Protein AF-A0A8S3B0W4-F1 (afdb_monomer_lite)

pLDDT: mean 86.37, std 11.45, range [39.19, 96.0]

Foldseek 3Di:
DDPDDDDDDDPFWDWDAPDPLGTWIAGPPPRWIARPPPPDPDRTPQKDKDWDDDPVDPTDIDIDHDDDDDD

Secondary structure (DSSP, 8-state):
----------SSEEEEEEETTEEEE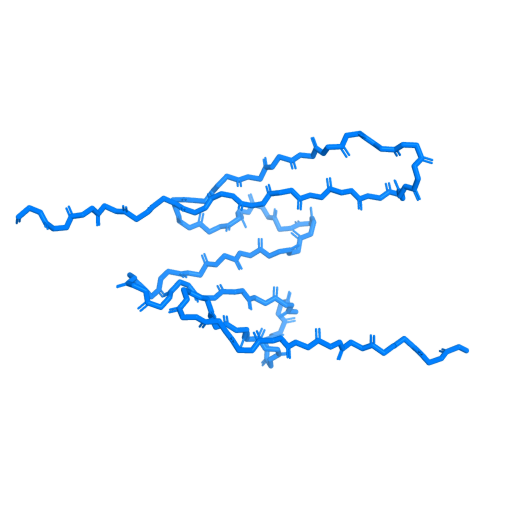EETTT--EEE--TT-S---TTEEEEEE--SS-S-EEEEEE-PPP--

InterPro domains:
  IPR027887 Protein of unknown function DUF4464 [PF14713] (2-70)
  IPR027887 Protein of unknown function DUF4464 [PTHR33588] (2-71)

Sequence (71 aa):
ENQTCCSNNTPNFQLITNHLEGLLFKSKRDRKIIVVDPKAQSYGDNTTRKEIKSDKYIQVIAYRHSTRRKT

Organism: NCBI:txid392030

Radius of gyration: 13.65 Å; chains: 1; bounding box: 29×25×44 Å

Structure (mmCIF, N/CA/C/O backbone):
data_AF-A0A8S3B0W4-F1
#
_entry.id   AF-A0A8S3B0W4-F1
#
loop_
_atom_site.group_PDB
_atom_site.id
_atom_site.type_symbol
_atom_site.label_atom_id
_atom_site.label_alt_id
_atom_site.label_comp_id
_atom_site.label_asym_id
_atom_site.label_entity_id
_atom_site.label_seq_id
_atom_site.pdbx_PDB_ins_code
_atom_site.Cartn_x
_atom_site.Cartn_y
_atom_site.Cartn_z
_atom_site.occupancy
_atom_site.B_iso_or_equiv
_atom_site.auth_seq_id
_atom_site.auth_comp_id
_atom_site.auth_asym_id
_atom_site.auth_atom_id
_atom_site.pdbx_PDB_model_num
ATOM 1 N N . GLU A 1 1 ? -8.509 -15.203 20.225 1.00 39.19 1 GLU A N 1
ATOM 2 C CA . GLU A 1 1 ? -9.099 -14.889 18.906 1.00 39.19 1 GLU A CA 1
ATOM 3 C C . GLU A 1 1 ? -8.066 -15.173 17.828 1.00 39.19 1 GLU A C 1
ATOM 5 O O . GLU A 1 1 ? -6.950 -14.688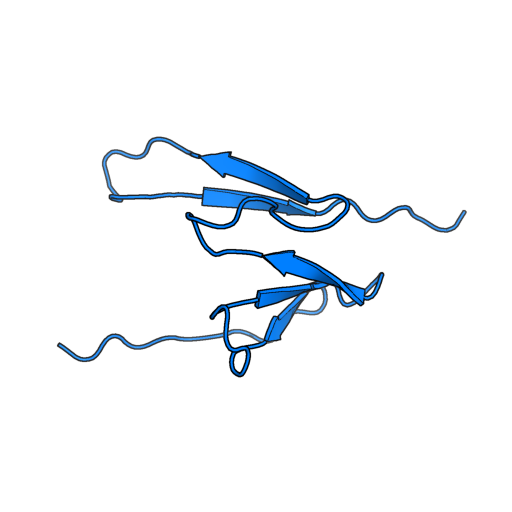 17.953 1.00 39.19 1 GLU A O 1
ATOM 10 N N . ASN A 1 2 ? -8.393 -15.972 16.809 1.00 52.38 2 ASN A N 1
ATOM 11 C CA . ASN A 1 2 ? -7.481 -16.205 15.687 1.00 52.38 2 ASN A CA 1
ATOM 12 C C . ASN A 1 2 ? -7.782 -15.182 14.589 1.00 52.38 2 ASN A C 1
ATOM 14 O O . ASN A 1 2 ? -8.812 -15.259 13.918 1.00 52.38 2 ASN A O 1
ATOM 18 N N . GLN A 1 3 ? -6.886 -14.210 14.418 1.00 60.81 3 GLN A N 1
ATOM 19 C CA . GLN A 1 3 ? -6.959 -13.249 13.324 1.00 60.81 3 GLN A CA 1
ATOM 20 C C . GLN A 1 3 ? -6.681 -13.991 12.011 1.00 60.81 3 GLN A C 1
ATOM 22 O O . GLN A 1 3 ? -5.548 -14.363 11.717 1.00 60.81 3 GLN A O 1
ATOM 27 N N . THR A 1 4 ? -7.733 -14.263 11.242 1.00 64.62 4 THR A N 1
ATOM 28 C CA . THR A 1 4 ? -7.613 -14.986 9.971 1.00 64.62 4 THR A CA 1
ATOM 29 C C . THR A 1 4 ? -7.305 -13.975 8.871 1.00 64.62 4 THR A C 1
ATOM 31 O O . THR A 1 4 ? -8.134 -13.122 8.558 1.00 64.62 4 THR A O 1
ATOM 34 N N . CYS A 1 5 ? -6.101 -14.029 8.305 1.00 63.72 5 CYS A N 1
ATOM 35 C CA . CYS A 1 5 ? -5.697 -13.193 7.180 1.00 63.72 5 CYS A CA 1
ATOM 36 C C . CYS A 1 5 ? -5.922 -13.944 5.861 1.00 63.72 5 CYS A C 1
ATOM 38 O O . CYS A 1 5 ? -5.259 -14.933 5.562 1.00 63.72 5 CYS A O 1
ATOM 40 N N . CYS A 1 6 ? -6.865 -13.462 5.054 1.00 72.81 6 CYS A N 1
ATOM 41 C CA . CYS A 1 6 ? -7.120 -13.991 3.716 1.00 72.81 6 CYS A CA 1
ATOM 42 C C . CYS A 1 6 ? -6.467 -13.074 2.680 1.00 72.81 6 CYS A C 1
ATOM 44 O O . CYS A 1 6 ? -6.629 -11.854 2.734 1.00 72.81 6 CYS A O 1
ATOM 46 N N . SER A 1 7 ? -5.740 -13.654 1.725 1.00 77.19 7 SER A N 1
ATOM 47 C CA . SER A 1 7 ? -5.212 -12.920 0.575 1.00 77.19 7 SER A CA 1
ATOM 48 C C . SER A 1 7 ? -5.753 -13.516 -0.716 1.00 77.19 7 SER A C 1
ATOM 50 O O . SER A 1 7 ? -5.837 -14.733 -0.866 1.00 77.19 7 SER A O 1
ATOM 52 N N . ASN A 1 8 ? -6.115 -12.642 -1.651 1.00 79.19 8 ASN A N 1
ATOM 53 C CA . ASN A 1 8 ? -6.688 -13.033 -2.930 1.00 79.19 8 ASN A CA 1
ATOM 54 C C . ASN A 1 8 ? -5.643 -12.745 -4.006 1.00 79.19 8 ASN A C 1
ATOM 56 O O . ASN A 1 8 ? -5.108 -11.635 -4.064 1.00 79.19 8 ASN A O 1
ATOM 60 N N . ASN A 1 9 ? -5.349 -13.709 -4.879 1.00 82.06 9 ASN A N 1
ATOM 61 C CA . ASN A 1 9 ? -4.477 -13.429 -6.015 1.00 82.06 9 ASN A CA 1
ATOM 62 C C . ASN A 1 9 ? -5.206 -12.477 -6.975 1.00 82.06 9 ASN A C 1
ATOM 64 O O . ASN A 1 9 ? -6.327 -12.752 -7.397 1.00 82.06 9 ASN A O 1
ATOM 68 N N . THR A 1 10 ? -4.577 -11.354 -7.319 1.00 87.56 10 THR A N 1
ATOM 69 C CA . THR A 1 10 ? -5.153 -10.359 -8.236 1.00 87.56 10 THR A CA 1
ATOM 70 C C . THR A 1 10 ? -4.263 -10.193 -9.467 1.00 87.56 10 THR A C 1
ATOM 72 O O . THR A 1 10 ? -3.049 -10.401 -9.379 1.00 87.56 10 THR A O 1
ATOM 75 N N . PRO A 1 11 ? -4.802 -9.790 -10.629 1.00 89.62 11 PRO A N 1
ATOM 76 C CA . PRO A 1 11 ? -3.987 -9.556 -11.823 1.00 89.62 11 PRO A CA 1
ATOM 77 C C . PRO A 1 11 ? -3.043 -8.349 -11.688 1.00 89.62 11 PRO A C 1
ATOM 79 O O . PRO A 1 11 ? -2.029 -8.292 -12.376 1.00 89.62 11 PRO A O 1
ATOM 82 N N . ASN A 1 12 ? -3.338 -7.406 -10.788 1.00 91.69 12 ASN A N 1
ATOM 83 C CA . ASN A 1 12 ? -2.625 -6.128 -10.704 1.00 91.69 12 ASN A CA 1
ATOM 84 C C . ASN A 1 12 ? -1.572 -6.082 -9.597 1.00 91.69 12 ASN A C 1
ATOM 86 O O . ASN A 1 12 ? -0.538 -5.439 -9.772 1.00 91.69 12 ASN A O 1
ATOM 90 N N . PHE A 1 13 ? -1.812 -6.760 -8.474 1.00 92.44 13 PHE A N 1
ATOM 91 C CA . PHE A 1 13 ? -0.949 -6.681 -7.300 1.00 92.44 13 PHE A CA 1
ATOM 92 C C . PHE A 1 13 ? -0.575 -8.066 -6.787 1.00 92.44 13 PHE A C 1
ATOM 94 O O . PHE A 1 13 ? -1.385 -8.996 -6.775 1.00 92.44 13 PHE A O 1
ATOM 101 N N . GLN A 1 14 ? 0.677 -8.186 -6.364 1.00 92.88 14 GLN A N 1
ATOM 102 C CA . GLN A 1 14 ? 1.207 -9.332 -5.643 1.00 92.88 14 GLN A CA 1
ATOM 103 C C . GLN A 1 14 ? 1.432 -8.941 -4.182 1.00 92.88 14 GLN A C 1
ATOM 105 O O . GLN A 1 14 ? 2.001 -7.884 -3.913 1.00 92.88 14 GLN A O 1
ATOM 110 N N . LEU A 1 15 ? 1.010 -9.806 -3.262 1.00 90.62 15 LEU A N 1
ATOM 111 C CA . LEU A 1 15 ? 1.303 -9.670 -1.840 1.00 90.62 15 LEU A CA 1
ATOM 112 C C . LEU A 1 15 ? 2.702 -10.216 -1.537 1.00 90.62 15 LEU A C 1
ATOM 114 O O . LEU A 1 15 ? 3.063 -11.292 -2.018 1.00 90.62 15 LEU A O 1
ATOM 118 N N . ILE A 1 16 ? 3.477 -9.484 -0.744 1.00 90.00 16 ILE A N 1
ATOM 119 C CA . ILE A 1 16 ? 4.774 -9.909 -0.217 1.00 90.00 16 ILE A CA 1
ATOM 120 C C . ILE A 1 16 ? 4.648 -9.903 1.307 1.00 90.00 16 ILE A C 1
ATOM 122 O O . ILE A 1 16 ? 4.543 -8.847 1.926 1.00 90.00 16 ILE A O 1
ATOM 126 N N . THR A 1 17 ? 4.625 -11.096 1.900 1.00 86.06 17 THR A N 1
ATOM 127 C CA . THR A 1 17 ? 4.399 -11.306 3.341 1.00 86.06 17 THR A CA 1
ATOM 128 C C . THR A 1 17 ? 5.677 -11.579 4.129 1.00 86.06 17 THR A C 1
ATOM 130 O O . THR A 1 17 ? 5.661 -11.513 5.349 1.00 86.06 17 THR A O 1
ATOM 133 N N . ASN A 1 18 ? 6.784 -11.892 3.450 1.00 82.38 18 ASN A N 1
ATOM 134 C CA . ASN A 1 18 ? 8.015 -12.381 4.082 1.00 82.38 18 ASN A CA 1
ATOM 135 C C . ASN A 1 18 ? 9.087 -11.283 4.207 1.00 82.38 18 ASN A C 1
ATOM 137 O O . ASN A 1 18 ? 10.279 -11.578 4.167 1.00 82.38 18 ASN A O 1
ATOM 141 N N . HIS A 1 19 ? 8.680 -10.014 4.281 1.00 86.12 19 HIS A N 1
ATOM 142 C CA . HIS A 1 19 ? 9.601 -8.884 4.398 1.00 86.12 19 HIS A CA 1
ATOM 143 C C . HIS A 1 19 ? 9.742 -8.444 5.859 1.00 86.12 19 HIS A C 1
ATOM 145 O O . HIS A 1 19 ? 8.773 -8.480 6.613 1.00 86.12 19 HIS A O 1
ATOM 151 N N . LEU A 1 20 ? 10.939 -7.999 6.257 1.00 83.62 20 LEU A N 1
ATOM 152 C CA . LEU A 1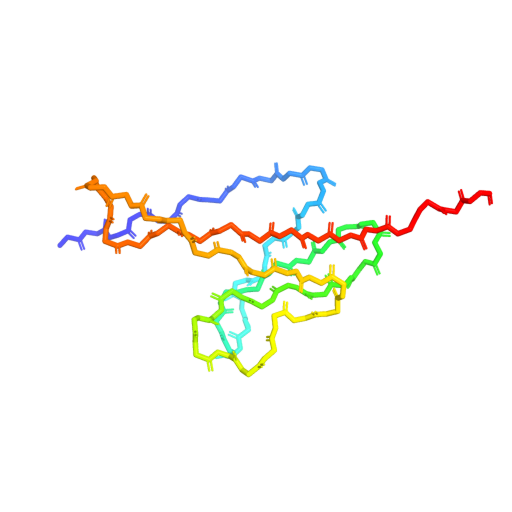 20 ? 11.218 -7.569 7.635 1.00 83.62 20 LEU A CA 1
ATOM 153 C C . LEU A 1 20 ? 10.379 -6.352 8.056 1.00 83.62 20 LEU A C 1
ATOM 155 O O . LEU A 1 20 ? 9.987 -6.243 9.210 1.00 83.62 20 LEU A O 1
ATOM 159 N N . GLU A 1 21 ? 10.054 -5.474 7.106 1.00 76.50 21 GLU A N 1
ATOM 160 C CA . GLU A 1 21 ? 9.188 -4.300 7.321 1.00 76.50 21 GLU A CA 1
ATOM 161 C C . GLU A 1 21 ? 7.683 -4.643 7.320 1.00 76.50 21 GLU A C 1
ATOM 163 O O . GLU A 1 21 ? 6.833 -3.756 7.356 1.00 76.50 21 GLU A O 1
ATOM 168 N N . GLY A 1 22 ? 7.329 -5.930 7.264 1.00 83.62 22 GLY A N 1
ATOM 169 C CA . GLY A 1 22 ? 5.949 -6.401 7.300 1.00 83.62 22 GLY A CA 1
ATOM 170 C C . GLY A 1 22 ? 5.307 -6.527 5.918 1.00 83.62 22 GLY A C 1
ATOM 171 O O . GLY A 1 22 ? 5.904 -7.046 4.973 1.00 83.62 22 GLY A O 1
ATOM 172 N N . LEU A 1 23 ? 4.037 -6.122 5.818 1.00 87.31 23 LEU A N 1
ATOM 173 C CA . LEU A 1 23 ? 3.209 -6.359 4.638 1.00 87.31 23 LEU A CA 1
ATOM 174 C C . LEU A 1 23 ? 3.521 -5.368 3.516 1.00 87.31 23 LEU A C 1
ATOM 176 O O . LEU A 1 23 ? 3.302 -4.162 3.652 1.00 87.31 23 LEU A O 1
ATOM 180 N N . LEU A 1 24 ? 3.934 -5.897 2.368 1.00 91.94 24 LEU A N 1
ATOM 181 C CA . LEU A 1 24 ? 4.190 -5.109 1.170 1.00 91.94 24 LEU A CA 1
ATOM 182 C C . LEU A 1 24 ? 3.314 -5.580 0.012 1.00 91.94 24 LEU A C 1
ATOM 184 O O . LEU A 1 24 ? 3.010 -6.766 -0.136 1.00 91.94 24 LEU A O 1
ATOM 188 N N . PHE A 1 25 ? 2.958 -4.644 -0.861 1.00 92.94 25 PHE A N 1
ATOM 189 C CA . PHE A 1 25 ? 2.334 -4.953 -2.142 1.00 92.94 25 PHE A CA 1
ATOM 190 C C . PHE A 1 25 ? 3.301 -4.612 -3.266 1.00 92.94 25 PHE A C 1
ATOM 192 O O . PHE A 1 25 ? 4.067 -3.656 -3.189 1.00 92.94 25 PHE A O 1
ATOM 199 N N . LYS A 1 26 ? 3.253 -5.384 -4.345 1.00 93.50 26 LYS A N 1
ATOM 200 C CA . LYS A 1 26 ? 4.020 -5.124 -5.558 1.00 93.50 26 LYS A CA 1
ATOM 201 C C . LYS A 1 26 ? 3.078 -5.002 -6.738 1.00 93.50 26 LYS A C 1
ATOM 203 O O . LYS A 1 26 ? 2.314 -5.925 -7.025 1.00 93.50 26 LYS A O 1
ATOM 208 N N . SER A 1 27 ? 3.155 -3.881 -7.442 1.00 93.94 27 SER A N 1
ATOM 209 C CA . SER A 1 27 ? 2.480 -3.704 -8.725 1.00 93.94 27 SER A CA 1
ATOM 210 C C . SER A 1 27 ? 3.069 -4.688 -9.737 1.00 93.94 27 SER A C 1
ATOM 212 O O . SER A 1 27 ? 4.270 -4.685 -10.005 1.00 93.94 27 SER A O 1
ATOM 214 N N . LYS A 1 28 ? 2.237 -5.558 -10.315 1.00 93.06 28 LYS A N 1
ATOM 215 C CA . LYS A 1 28 ? 2.680 -6.545 -11.315 1.00 93.06 28 LYS A CA 1
ATOM 216 C C . LYS A 1 28 ? 3.086 -5.884 -12.634 1.00 93.06 28 LYS A C 1
ATOM 218 O O . LYS A 1 28 ? 3.881 -6.447 -13.379 1.00 93.06 28 LYS A O 1
ATOM 223 N N . ARG A 1 29 ? 2.580 -4.678 -12.910 1.00 91.38 29 ARG A N 1
ATOM 224 C CA . ARG A 1 29 ? 2.799 -3.970 -14.176 1.00 91.38 29 ARG A CA 1
ATOM 225 C C . ARG A 1 29 ? 4.178 -3.324 -14.281 1.00 91.38 29 ARG A C 1
ATOM 227 O O . ARG A 1 29 ? 4.843 -3.474 -15.299 1.00 91.38 29 ARG A O 1
ATOM 234 N N . ASP A 1 30 ? 4.588 -2.578 -13.262 1.00 92.69 30 ASP A N 1
ATOM 235 C CA . ASP A 1 30 ? 5.853 -1.826 -13.248 1.00 92.69 30 ASP A CA 1
ATOM 236 C C . ASP A 1 30 ? 6.830 -2.311 -12.167 1.00 92.69 30 ASP A C 1
ATOM 238 O O . ASP A 1 30 ? 7.946 -1.802 -12.063 1.00 92.69 30 ASP A O 1
ATOM 242 N N . ARG A 1 31 ? 6.442 -3.350 -11.414 1.00 92.69 31 ARG A N 1
ATOM 243 C CA . ARG A 1 31 ? 7.235 -4.011 -10.367 1.00 92.69 31 ARG A CA 1
ATOM 244 C C . ARG A 1 31 ? 7.570 -3.106 -9.179 1.00 92.69 31 ARG A C 1
ATOM 246 O O . ARG A 1 31 ? 8.410 -3.502 -8.369 1.00 92.69 31 ARG A O 1
ATOM 253 N N . LYS A 1 32 ? 6.918 -1.945 -9.050 1.00 93.56 32 LYS A N 1
ATOM 254 C CA . LYS A 1 32 ? 7.107 -1.019 -7.929 1.00 93.56 32 LYS A CA 1
ATOM 255 C C . LYS A 1 32 ? 6.438 -1.534 -6.655 1.00 93.56 32 LYS A C 1
ATOM 257 O O . LYS A 1 32 ? 5.414 -2.219 -6.710 1.00 93.56 32 LYS A O 1
ATOM 262 N N . ILE A 1 33 ? 7.064 -1.220 -5.522 1.00 93.62 33 ILE A N 1
ATOM 263 C CA . ILE A 1 33 ? 6.619 -1.618 -4.186 1.00 93.62 33 ILE A CA 1
ATOM 264 C C . ILE A 1 33 ? 5.726 -0.529 -3.600 1.00 93.62 33 ILE A C 1
ATOM 266 O O . ILE A 1 33 ? 5.988 0.660 -3.767 1.00 93.62 33 ILE A O 1
ATOM 270 N N . ILE A 1 34 ? 4.680 -0.972 -2.920 1.00 94.31 34 ILE A N 1
ATOM 271 C CA . ILE A 1 34 ? 3.729 -0.180 -2.156 1.00 94.31 34 ILE A CA 1
ATOM 272 C C . ILE A 1 34 ? 3.886 -0.615 -0.701 1.00 94.31 34 ILE A C 1
ATOM 274 O O . ILE A 1 34 ? 3.668 -1.787 -0.372 1.00 94.31 34 ILE A O 1
ATOM 278 N N . VAL A 1 35 ? 4.282 0.328 0.148 1.00 93.19 35 VAL A N 1
ATOM 279 C CA . VAL A 1 35 ? 4.516 0.101 1.579 1.00 93.19 35 VAL A CA 1
ATOM 280 C C . VAL A 1 35 ? 3.243 0.448 2.345 1.00 93.19 35 VAL A C 1
ATOM 282 O O . VAL A 1 35 ? 2.732 1.564 2.235 1.00 93.19 35 VAL A O 1
ATOM 285 N N . VAL A 1 36 ? 2.710 -0.523 3.093 1.00 89.25 36 VAL A N 1
ATOM 286 C CA . VAL A 1 36 ? 1.416 -0.398 3.792 1.00 89.25 36 VAL A CA 1
ATOM 287 C C . VAL A 1 36 ? 1.580 -0.136 5.290 1.00 89.25 36 VAL A C 1
ATOM 289 O O . VAL A 1 36 ? 0.598 0.139 5.972 1.00 89.25 36 VAL A O 1
ATOM 292 N N . ASP A 1 37 ? 2.810 -0.144 5.806 1.00 87.12 37 ASP A N 1
ATOM 293 C CA . ASP A 1 37 ? 3.075 0.220 7.196 1.00 87.12 37 ASP A CA 1
ATOM 294 C C . ASP A 1 37 ? 2.611 1.667 7.480 1.00 87.12 37 ASP A C 1
ATOM 296 O O . ASP A 1 3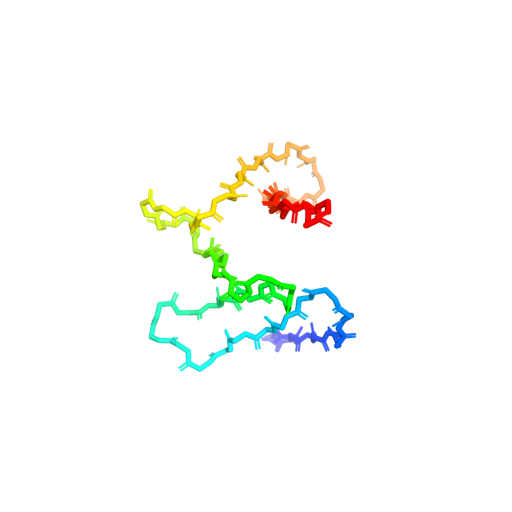7 ? 3.094 2.611 6.841 1.00 87.12 37 ASP A O 1
ATOM 300 N N . PRO A 1 38 ? 1.688 1.880 8.441 1.00 84.06 38 PRO A N 1
ATOM 301 C CA . PRO A 1 38 ? 1.241 3.211 8.829 1.00 84.06 38 PRO A CA 1
ATOM 302 C C . PRO A 1 38 ? 2.361 4.127 9.331 1.00 84.06 38 PRO A C 1
ATOM 304 O O . PRO A 1 38 ? 2.177 5.346 9.274 1.00 84.06 38 PRO A O 1
ATOM 307 N N . LYS A 1 39 ? 3.466 3.551 9.831 1.00 85.56 39 LYS A N 1
ATOM 308 C CA . LYS A 1 39 ? 4.633 4.261 10.378 1.00 85.56 39 LYS A CA 1
ATOM 309 C C . LYS A 1 39 ? 5.741 4.498 9.351 1.00 85.56 39 LYS A C 1
ATOM 311 O O . LYS A 1 39 ? 6.707 5.190 9.669 1.00 85.56 39 LYS A O 1
ATOM 316 N N . ALA A 1 40 ? 5.624 3.948 8.143 1.00 86.69 40 ALA A N 1
ATOM 317 C CA . ALA A 1 40 ? 6.635 4.142 7.116 1.00 86.69 40 ALA A CA 1
ATOM 318 C C . ALA A 1 40 ? 6.710 5.612 6.682 1.00 86.69 40 ALA A C 1
ATOM 320 O O . ALA A 1 40 ? 5.695 6.263 6.430 1.00 86.69 40 ALA A O 1
ATOM 321 N N . GLN A 1 41 ? 7.937 6.113 6.525 1.00 86.94 41 GLN A N 1
ATOM 322 C CA . GLN A 1 41 ? 8.202 7.479 6.063 1.00 86.94 41 GLN A CA 1
ATOM 323 C C . GLN A 1 41 ? 7.772 7.700 4.599 1.00 86.94 41 GLN A C 1
ATOM 325 O O . GLN A 1 41 ? 7.492 8.825 4.189 1.00 86.94 41 GLN A O 1
ATOM 330 N N . SER A 1 42 ? 7.733 6.629 3.800 1.00 89.44 42 SER A N 1
ATOM 331 C CA . SER A 1 42 ? 7.340 6.640 2.390 1.00 89.44 42 SER A CA 1
ATOM 332 C C . SER A 1 42 ? 6.420 5.462 2.080 1.00 89.44 42 SER A C 1
ATOM 334 O O . SER A 1 42 ? 6.614 4.362 2.586 1.00 89.44 42 SER A O 1
ATOM 336 N N . TYR A 1 43 ? 5.445 5.684 1.196 1.00 91.88 43 TYR A N 1
ATOM 337 C CA . TYR A 1 43 ? 4.484 4.668 0.744 1.00 91.88 43 TYR A CA 1
ATOM 338 C C . TYR A 1 43 ? 4.947 3.923 -0.519 1.00 91.88 43 TYR A C 1
ATOM 340 O O . TYR A 1 43 ? 4.206 3.101 -1.061 1.00 91.88 43 TYR A O 1
ATOM 348 N N . GLY A 1 44 ? 6.161 4.216 -0.992 1.00 90.56 44 GLY A N 1
ATOM 349 C CA . GLY A 1 44 ? 6.717 3.721 -2.247 1.00 90.56 44 GLY A CA 1
ATOM 350 C C . GLY A 1 44 ? 6.506 4.671 -3.429 1.00 90.56 44 GLY A C 1
ATOM 351 O O . GLY A 1 44 ? 5.792 5.674 -3.353 1.00 90.56 44 GLY A O 1
ATOM 352 N N . ASP A 1 45 ? 7.143 4.347 -4.552 1.00 89.69 45 ASP A N 1
ATOM 353 C CA . ASP A 1 45 ? 7.116 5.184 -5.753 1.00 89.69 45 ASP A CA 1
ATOM 354 C C . ASP A 1 45 ? 5.713 5.245 -6.372 1.00 89.69 45 ASP A C 1
ATOM 356 O O . ASP A 1 45 ? 4.999 4.240 -6.437 1.00 89.69 45 ASP A O 1
ATOM 360 N N . ASN A 1 46 ? 5.334 6.418 -6.892 1.00 91.38 46 ASN A N 1
ATOM 361 C CA . ASN A 1 46 ? 4.057 6.660 -7.585 1.00 91.38 46 ASN A CA 1
ATOM 362 C C . ASN A 1 46 ? 2.810 6.259 -6.783 1.00 91.38 46 ASN A C 1
ATOM 364 O O . ASN A 1 46 ? 1.759 5.962 -7.363 1.00 91.38 46 ASN A O 1
ATOM 368 N N . THR A 1 47 ? 2.930 6.241 -5.460 1.00 94.25 47 THR A N 1
ATOM 369 C CA . THR A 1 47 ? 1.887 5.766 -4.564 1.00 94.25 47 THR A CA 1
ATOM 370 C C . THR A 1 47 ? 1.456 6.890 -3.645 1.00 94.25 47 THR A C 1
ATOM 372 O O . THR A 1 47 ? 2.280 7.551 -3.019 1.00 94.25 47 THR A O 1
ATOM 375 N N . THR A 1 48 ? 0.149 7.104 -3.550 1.00 93.88 48 THR A N 1
ATOM 376 C CA . THR A 1 48 ? -0.437 8.023 -2.577 1.00 93.88 48 THR A CA 1
ATOM 377 C C . THR A 1 48 ? -1.298 7.259 -1.585 1.00 93.88 48 THR A C 1
ATOM 379 O O . THR A 1 48 ? -1.970 6.290 -1.942 1.00 93.88 48 THR A O 1
ATOM 382 N N . ARG A 1 49 ? -1.269 7.701 -0.328 1.00 93.69 49 ARG A N 1
ATOM 383 C CA . ARG A 1 49 ? -2.076 7.172 0.771 1.00 93.69 49 ARG A CA 1
ATOM 384 C C . ARG A 1 49 ? -3.140 8.202 1.132 1.00 93.69 49 ARG A C 1
ATOM 386 O O . ARG A 1 49 ? -2.824 9.378 1.299 1.00 93.69 49 ARG A O 1
ATOM 393 N N . LYS A 1 50 ? -4.389 7.765 1.267 1.00 94.44 50 LYS A N 1
ATOM 394 C CA . LYS A 1 50 ? -5.495 8.596 1.749 1.00 94.44 50 LYS A CA 1
ATOM 395 C C . LYS A 1 50 ? -6.196 7.902 2.903 1.00 94.44 50 LYS A C 1
ATOM 397 O O . LYS A 1 50 ? -6.684 6.785 2.750 1.00 94.44 50 LYS A O 1
ATOM 402 N N . GLU A 1 51 ? -6.278 8.586 4.033 1.00 94.19 51 GLU A N 1
ATOM 403 C CA . GLU A 1 51 ? -7.103 8.147 5.153 1.00 94.19 51 GLU A CA 1
ATOM 404 C C . GLU A 1 51 ? -8.560 8.528 4.908 1.00 94.19 51 GLU A C 1
ATOM 406 O O . GLU A 1 51 ? -8.871 9.627 4.435 1.00 94.19 51 GLU A O 1
ATOM 411 N N . ILE A 1 52 ? -9.454 7.593 5.197 1.00 95.62 52 ILE A N 1
ATOM 412 C CA . ILE A 1 52 ? -10.891 7.753 5.025 1.00 95.62 52 ILE A CA 1
ATOM 413 C C . ILE A 1 52 ? -11.520 7.631 6.408 1.00 95.62 52 ILE A C 1
ATOM 415 O O . ILE A 1 52 ? -11.375 6.612 7.080 1.00 95.62 52 ILE A O 1
ATOM 419 N N . LYS A 1 53 ? -12.220 8.686 6.833 1.00 95.56 53 LYS A N 1
ATOM 420 C CA . LYS A 1 53 ? -12.994 8.658 8.074 1.00 95.56 53 LYS A CA 1
ATOM 421 C C . LYS A 1 53 ? -14.175 7.709 7.902 1.00 95.56 53 LYS A C 1
ATOM 423 O O . LYS A 1 53 ? -14.859 7.748 6.881 1.00 95.56 53 LYS A O 1
ATOM 428 N N . SER A 1 54 ? -14.389 6.859 8.894 1.00 95.75 54 SER A N 1
ATOM 429 C CA . SER A 1 54 ? -15.472 5.888 8.910 1.00 95.75 54 SER A CA 1
ATOM 430 C C . SER A 1 54 ? -15.918 5.679 10.345 1.00 95.75 54 SER A C 1
ATOM 432 O O . SER A 1 54 ? -15.094 5.380 11.200 1.00 95.75 54 SER A O 1
ATOM 434 N N . ASP A 1 55 ? -17.221 5.751 10.590 1.00 96.00 55 ASP A N 1
ATOM 435 C CA . ASP A 1 55 ? -17.776 5.509 11.927 1.00 96.00 55 ASP A CA 1
ATOM 436 C C . ASP A 1 55 ? -17.796 4.010 12.279 1.00 96.00 55 ASP A C 1
ATOM 438 O O . ASP A 1 55 ? -17.939 3.632 13.436 1.00 96.00 55 ASP A O 1
ATOM 442 N N . LYS A 1 56 ? -17.640 3.134 11.273 1.00 95.94 56 LYS A N 1
ATOM 443 C CA . LYS A 1 56 ? -17.700 1.668 11.428 1.00 95.94 56 LYS A CA 1
ATOM 444 C C . LYS A 1 56 ? -16.346 0.998 11.640 1.00 95.94 56 LYS A C 1
ATOM 446 O O . LYS A 1 56 ? -16.302 -0.163 12.031 1.00 95.94 56 LYS A O 1
ATOM 451 N N . TYR A 1 57 ? -15.254 1.682 11.313 1.00 93.25 57 TYR A N 1
ATOM 452 C CA . TYR A 1 57 ? -13.921 1.088 11.295 1.00 93.25 57 TYR A CA 1
ATOM 453 C C . TYR A 1 57 ? -12.943 2.037 11.962 1.00 93.25 57 TYR A C 1
ATOM 455 O O . TYR A 1 57 ? -12.932 3.221 11.644 1.00 93.25 57 TYR A O 1
ATOM 463 N N . ILE A 1 58 ? -12.082 1.494 12.824 1.00 92.56 58 ILE A N 1
ATOM 464 C CA . ILE A 1 58 ? -11.041 2.265 13.518 1.00 92.56 58 ILE A CA 1
ATOM 465 C C . ILE A 1 58 ? -10.131 2.973 12.506 1.00 92.56 58 ILE A C 1
ATOM 467 O O . ILE A 1 58 ? -9.731 4.114 12.715 1.00 92.56 58 ILE A O 1
ATOM 471 N N . GLN A 1 59 ? -9.816 2.303 11.393 1.00 90.19 59 GLN A N 1
ATOM 472 C CA . GLN A 1 59 ? -8.948 2.850 10.364 1.00 90.19 59 GLN A CA 1
ATOM 473 C C . GLN A 1 59 ? -9.321 2.311 8.982 1.00 90.19 59 GLN A C 1
ATOM 475 O O . GLN A 1 59 ? -9.434 1.103 8.779 1.00 90.19 59 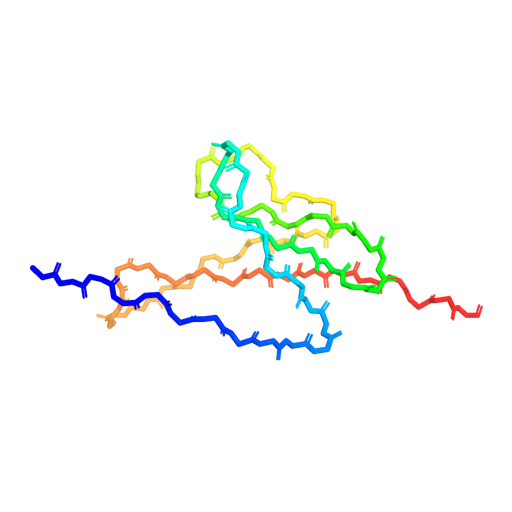GLN A O 1
ATOM 480 N N . VAL A 1 60 ? -9.468 3.222 8.019 1.00 92.94 60 VAL A N 1
ATOM 481 C CA . VAL A 1 60 ? -9.630 2.898 6.599 1.00 92.94 60 VAL A CA 1
ATOM 482 C C . VAL A 1 60 ? -8.606 3.701 5.812 1.00 92.94 60 VAL A C 1
ATOM 484 O O . VAL A 1 60 ? -8.606 4.932 5.842 1.00 92.94 60 VAL A O 1
ATOM 487 N N . ILE A 1 61 ? -7.720 3.004 5.103 1.00 92.00 61 ILE A N 1
ATOM 488 C CA . ILE A 1 61 ? -6.665 3.624 4.302 1.00 92.00 61 ILE A CA 1
ATOM 489 C C . ILE A 1 61 ? -6.779 3.129 2.864 1.00 92.00 61 ILE A C 1
ATOM 491 O O . ILE A 1 61 ? -6.779 1.927 2.606 1.00 92.00 61 ILE A O 1
ATOM 495 N N . ALA A 1 62 ? -6.843 4.067 1.923 1.00 93.00 62 ALA A N 1
ATOM 496 C CA . ALA A 1 62 ? -6.804 3.788 0.496 1.00 93.00 62 ALA A CA 1
ATOM 497 C C . ALA A 1 62 ? -5.427 4.135 -0.080 1.00 93.00 62 ALA A C 1
ATOM 499 O O . ALA A 1 62 ? -4.958 5.268 0.047 1.00 93.00 62 ALA A O 1
ATOM 500 N N . TYR A 1 63 ? -4.809 3.169 -0.760 1.00 92.94 63 TYR A N 1
ATOM 501 C CA . TYR A 1 63 ? -3.573 3.365 -1.513 1.00 92.94 63 TYR A CA 1
ATOM 502 C C . TYR A 1 63 ? -3.887 3.459 -3.003 1.00 92.94 63 TYR A C 1
ATOM 504 O O . TYR A 1 63 ? -4.542 2.584 -3.572 1.00 92.94 63 TYR A O 1
ATOM 512 N N . ARG A 1 64 ? -3.402 4.517 -3.652 1.00 92.75 64 ARG A N 1
ATOM 513 C CA . ARG A 1 64 ? -3.511 4.707 -5.099 1.00 92.75 64 ARG A CA 1
ATOM 514 C C . ARG A 1 64 ? -2.123 4.651 -5.717 1.00 92.75 64 ARG A C 1
ATOM 516 O O . ARG A 1 64 ? -1.327 5.565 -5.532 1.00 92.75 64 ARG A O 1
ATOM 523 N N . HIS A 1 65 ? -1.871 3.611 -6.503 1.00 94.12 65 HIS A N 1
ATOM 524 C CA . HIS A 1 65 ? -0.639 3.454 -7.267 1.00 94.12 65 HIS A CA 1
ATOM 525 C C . HIS A 1 65 ? -0.854 3.837 -8.736 1.00 94.12 65 HIS A C 1
ATOM 527 O O . HIS A 1 65 ? -1.779 3.339 -9.384 1.00 94.12 65 HIS A O 1
ATOM 533 N N . SER A 1 66 ? -0.021 4.734 -9.264 1.00 92.25 66 SER A N 1
ATOM 534 C CA . SER A 1 66 ? -0.149 5.254 -10.630 1.00 92.25 66 SER A CA 1
ATOM 535 C C . SER A 1 66 ? 0.916 4.664 -11.548 1.00 92.25 66 SER A C 1
ATOM 537 O O . SER A 1 66 ? 2.089 5.011 -11.463 1.00 92.25 66 SER A O 1
ATOM 539 N N . THR A 1 67 ? 0.497 3.824 -12.493 1.00 89.19 67 THR A N 1
ATOM 540 C CA . THR A 1 67 ? 1.386 3.279 -13.527 1.00 89.19 67 THR A CA 1
ATOM 541 C C . THR A 1 67 ? 1.259 4.096 -14.809 1.00 89.19 67 THR A C 1
ATOM 543 O O . THR A 1 67 ? 0.140 4.293 -15.294 1.00 89.19 67 THR A O 1
ATOM 546 N N . ARG A 1 68 ? 2.368 4.524 -15.419 1.00 79.12 68 ARG A N 1
ATOM 547 C CA . ARG A 1 68 ? 2.319 5.113 -16.769 1.00 79.12 68 ARG A CA 1
ATOM 548 C C . ARG A 1 68 ? 1.948 4.029 -17.790 1.00 79.12 68 ARG A C 1
ATOM 550 O O . ARG A 1 68 ? 2.453 2.907 -17.724 1.00 79.12 68 ARG A O 1
ATOM 557 N N . ARG A 1 69 ? 1.073 4.346 -18.750 1.00 69.31 69 ARG A N 1
ATOM 558 C CA . ARG A 1 69 ? 0.944 3.529 -19.967 1.00 69.31 69 ARG A CA 1
ATOM 559 C C . ARG A 1 69 ? 2.200 3.776 -20.808 1.00 69.31 69 ARG A C 1
ATOM 561 O O . ARG A 1 69 ? 2.562 4.930 -21.005 1.00 69.31 69 ARG A O 1
ATOM 568 N N . LYS A 1 70 ? 2.861 2.714 -21.283 1.00 60.44 70 LYS A N 1
ATOM 569 C CA . LYS A 1 70 ? 3.707 2.846 -22.473 1.00 60.44 70 LYS A CA 1
ATOM 570 C C . LYS A 1 70 ? 2.741 3.156 -23.6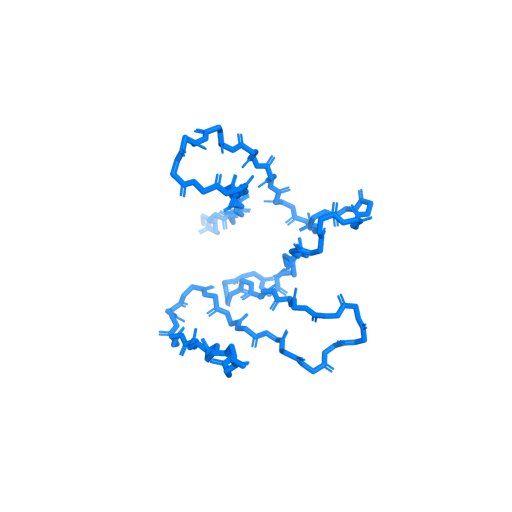18 1.00 60.44 70 LYS A C 1
ATOM 572 O O . LYS A 1 70 ? 1.879 2.322 -23.893 1.00 60.44 70 LYS A O 1
ATOM 577 N N . THR A 1 71 ? 2.783 4.385 -24.119 1.00 57.25 71 THR A N 1
ATOM 578 C CA . THR A 1 71 ? 2.312 4.711 -25.471 1.00 57.25 71 THR A CA 1
ATOM 579 C C . THR A 1 71 ? 3.132 3.943 -26.487 1.00 57.25 71 THR A C 1
ATOM 581 O O . THR A 1 71 ? 4.342 3.757 -26.214 1.00 57.25 71 THR A O 1
#